Protein 5GJI (pdb70)

Organism: Homo sapiens (NCBI:txid9606)

Structure (mmCIF, N/CA/C/O backbone):
data_5GJI
#
_entry.id   5GJI
#
_cell.length_a   27.590
_cell.length_b   31.240
_cell.length_c   32.250
_cell.angle_alpha   73.28
_cell.angle_beta   85.38
_cell.angle_gamma   71.73
#
_symmetry.space_group_name_H-M   'P 1'
#
loop_
_entity.id
_entity.type
_entity.pdbx_description
1 polymer 'Phosphatidylinositol 3-kinase regulatory subunit alpha'
2 polymer 'T-cell-specific surface glycoprotein CD28'
3 non-polymer 'SULFATE ION'
4 non-polymer GLYCEROL
5 water water
#
loop_
_atom_site.group_PDB
_atom_site.id
_atom_site.type_symbol
_atom_site.label_atom_id
_atom_site.label_alt_id
_atom_site.label_comp_id
_atom_site.label_asym_id
_atom_site.label_entity_id
_atom_site.label_seq_id
_atom_site.pdbx_PDB_ins_code
_atom_site.Cartn_x
_atom_site.Cartn_y
_atom_site.Cartn_z
_atom_site.occupancy
_atom_site.B_iso_or_equiv
_atom_site.auth_seq_id
_atom_site.auth_comp_id
_atom_site.auth_asym_id
_atom_site.auth_atom_id
_atom_site.pdbx_PDB_model_num
ATOM 1 N N . SER A 1 2 ? -8.160 11.503 14.799 1.00 18.82 324 SER A N 1
ATOM 2 C CA . SER A 1 2 ? -7.075 11.335 15.755 1.00 16.42 324 SER A CA 1
ATOM 3 C C . SER A 1 2 ? -6.740 9.864 16.006 1.00 11.87 324 SER A C 1
ATOM 4 O O . SER A 1 2 ? -5.731 9.575 16.654 1.00 12.05 324 SER A O 1
ATOM 7 N N . ASN A 1 3 ? -7.548 8.932 15.492 1.00 10.09 325 ASN A N 1
ATOM 8 C CA A ASN A 1 3 ? -7.177 7.540 15.595 0.41 8.76 325 ASN A CA 1
ATOM 9 C CA B ASN A 1 3 ? -7.196 7.513 15.594 0.59 8.61 325 ASN A CA 1
ATOM 10 C C . ASN A 1 3 ? -6.364 7.100 14.386 1.00 7.39 325 ASN A C 1
ATOM 11 O O . ASN A 1 3 ? -6.877 6.897 13.273 1.00 8.87 325 ASN A O 1
ATOM 20 N N . MET A 1 4 ? -5.077 6.970 14.630 1.00 5.57 326 MET A N 1
ATOM 21 C CA A MET A 1 4 ? -4.104 6.616 13.615 0.67 5.38 326 MET A CA 1
ATOM 22 C CA B MET A 1 4 ? -4.127 6.595 13.596 0.33 6.28 326 MET A CA 1
ATOM 23 C C . MET A 1 4 ? -3.735 5.132 13.688 1.00 5.39 326 MET A C 1
ATOM 24 O O . MET A 1 4 ? -2.720 4.721 13.152 1.00 6.51 326 MET A O 1
ATOM 33 N N . SER A 1 5 ? -4.563 4.336 14.349 1.00 5.84 327 SER A N 1
ATOM 34 C CA . SER A 1 5 ? -4.272 2.925 14.543 1.00 6.02 327 SER A CA 1
ATOM 35 C C . SER A 1 5 ? -4.347 2.151 13.237 1.00 6.24 327 SER A C 1
ATOM 36 O O . SER A 1 5 ? -5.353 2.197 12.535 1.00 6.70 327 SER A O 1
ATOM 39 N N . LEU A 1 6 ? -3.292 1.420 12.937 1.00 6.95 328 LEU A N 1
ATOM 40 C CA . LEU A 1 6 ? -3.253 0.594 11.749 1.00 6.78 328 LEU A CA 1
ATOM 41 C C . LEU A 1 6 ? -4.329 -0.490 11.765 1.00 7.14 328 LEU A C 1
ATOM 42 O O . LEU A 1 6 ? -4.931 -0.782 10.739 1.00 7.36 328 LEU A O 1
ATOM 47 N N . GLN A 1 7 ? -4.587 -1.076 12.927 1.00 8.56 329 GLN A N 1
ATOM 48 C CA . GLN A 1 7 ? -5.648 -2.079 13.050 1.00 10.18 329 GLN A CA 1
ATOM 49 C C . GLN A 1 7 ? -7.048 -1.560 12.682 1.00 9.23 329 GLN A C 1
ATOM 50 O O . GLN A 1 7 ? -7.941 -2.314 12.259 1.00 12.26 329 GLN A O 1
ATOM 56 N N . ASN A 1 8 ? -7.226 -0.255 12.846 1.00 8.87 330 ASN A N 1
ATOM 57 C CA . ASN A 1 8 ? -8.477 0.442 12.602 1.00 9.90 330 ASN A CA 1
ATOM 58 C C . ASN A 1 8 ? -8.772 0.625 11.114 1.00 9.68 330 ASN A C 1
ATOM 59 O O . ASN A 1 8 ? -9.883 0.962 10.746 1.00 11.70 330 ASN A O 1
ATOM 64 N N . ALA A 1 9 ? -7.776 0.392 10.270 1.00 8.45 331 ALA A N 1
ATOM 65 C CA . ALA A 1 9 ? -7.927 0.564 8.837 1.00 9.11 331 ALA A CA 1
ATOM 66 C C . ALA A 1 9 ? -8.238 -0.775 8.150 1.00 9.26 331 ALA A C 1
ATOM 67 O O . ALA A 1 9 ? -7.469 -1.720 8.260 1.00 9.98 331 ALA A O 1
ATOM 69 N N . GLU A 1 10 ? -9.343 -0.870 7.418 1.00 10.77 332 GLU A N 1
ATOM 70 C CA . GLU A 1 10 ? -9.676 -2.180 6.873 1.00 12.58 332 GLU A CA 1
ATOM 71 C C . GLU A 1 10 ? -8.840 -2.526 5.633 1.00 10.65 332 GLU A C 1
ATOM 72 O O . GLU A 1 10 ? -8.864 -3.686 5.219 1.00 11.70 332 GLU A O 1
ATOM 78 N N . TRP A 1 11 ? -8.049 -1.573 5.099 1.00 8.97 333 TRP A N 1
ATOM 79 C CA . TRP A 1 11 ? -7.095 -1.900 4.038 1.00 7.47 333 TRP A CA 1
ATOM 80 C C . TRP A 1 11 ? -5.849 -2.585 4.588 1.00 5.78 333 TRP A C 1
ATOM 81 O O . TRP A 1 11 ? -4.995 -2.984 3.805 1.00 5.93 333 TRP A O 1
ATOM 92 N N . TYR A 1 12 ? -5.754 -2.739 5.911 1.00 5.73 334 TYR A N 1
ATOM 93 C CA . TYR A 1 12 ? -4.655 -3.470 6.527 1.00 5.61 334 TYR A CA 1
ATOM 94 C C . TYR A 1 12 ? -5.075 -4.896 6.837 1.00 6.28 334 TYR A C 1
ATOM 95 O O . TYR A 1 12 ? -6.016 -5.123 7.603 1.00 8.38 334 TYR A O 1
ATOM 104 N N . TRP A 1 13 ? -4.358 -5.845 6.239 1.00 5.99 335 TRP A N 1
ATOM 105 C CA . TRP A 1 13 ? -4.708 -7.252 6.305 1.00 6.89 335 TRP A CA 1
ATOM 106 C C . TRP A 1 13 ? -3.770 -8.096 7.165 1.00 7.55 335 TRP A C 1
ATOM 107 O O . TRP A 1 13 ? -3.991 -9.294 7.310 1.00 9.11 335 TRP A O 1
ATOM 118 N N . GLY A 1 14 ? -2.739 -7.501 7.756 1.00 7.90 336 GLY A N 1
ATOM 119 C CA . GLY A 1 14 ? -1.882 -8.267 8.646 1.00 8.11 336 GLY A CA 1
ATOM 120 C C . GLY A 1 14 ? -1.123 -9.364 7.931 1.00 6.81 336 GLY A C 1
ATOM 121 O O . GLY A 1 14 ? -0.531 -9.152 6.874 1.00 7.82 336 GLY A O 1
ATOM 122 N N . ASP A 1 15 ? -1.139 -10.542 8.532 1.00 7.65 337 ASP A N 1
ATOM 123 C CA . ASP A 1 15 ? -0.321 -11.650 8.089 1.00 8.92 337 ASP A CA 1
ATOM 124 C C . ASP A 1 15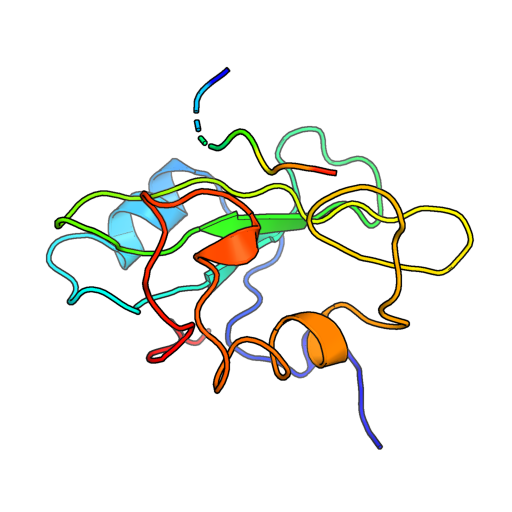 ? -1.037 -12.447 7.008 1.00 8.72 337 ASP A C 1
ATOM 125 O O . ASP A 1 15 ? -1.524 -13.555 7.245 1.00 10.87 337 ASP A O 1
ATOM 130 N N . ILE A 1 16 ? -1.123 -11.854 5.819 1.00 7.81 338 ILE A N 1
ATOM 131 C CA . ILE A 1 16 ? -1.535 -12.571 4.622 1.00 7.48 338 ILE A CA 1
ATOM 132 C C . ILE A 1 16 ? -0.371 -12.603 3.656 1.00 7.19 338 ILE A C 1
ATOM 133 O O . ILE A 1 16 ? 0.551 -11.785 3.730 1.00 7.90 338 ILE A O 1
ATOM 138 N N . SER A 1 17 ? -0.416 -13.567 2.749 1.00 7.39 339 SER A N 1
ATOM 139 C CA . SER A 1 17 ? 0.658 -13.793 1.807 1.00 7.88 339 SER A CA 1
ATOM 140 C C . SER A 1 17 ? 0.542 -12.923 0.561 1.00 7.42 339 SER A C 1
ATOM 141 O O . SER A 1 17 ? -0.511 -12.374 0.251 1.00 6.72 339 SER A O 1
ATOM 144 N N . ARG A 1 18 ? 1.634 -12.856 -0.185 1.00 8.60 340 ARG A N 1
ATOM 145 C CA . ARG A 1 18 ? 1.610 -12.252 -1.504 1.00 8.39 340 ARG A CA 1
ATOM 146 C C . ARG A 1 18 ? 0.536 -12.914 -2.396 1.00 8.05 340 ARG A C 1
ATOM 147 O O . ARG A 1 18 ? -0.155 -12.226 -3.157 1.00 8.18 340 ARG A O 1
ATOM 155 N N . GLU A 1 19 ? 0.388 -14.237 -2.314 1.00 8.64 341 GLU A N 1
ATOM 156 C CA . GLU A 1 19 ? -0.651 -14.930 -3.089 1.00 8.78 341 GLU A CA 1
ATOM 157 C C . GLU A 1 19 ? -2.061 -14.484 -2.707 1.00 7.65 341 GLU A C 1
ATOM 158 O O . GLU A 1 19 ? -2.914 -14.282 -3.582 1.00 7.56 341 GLU A O 1
ATOM 164 N N . GLU A 1 20 ? -2.308 -14.317 -1.413 1.00 7.00 342 GLU A N 1
ATOM 165 C CA . GLU A 1 20 ? -3.589 -13.802 -0.984 1.00 6.49 342 GLU A CA 1
ATOM 166 C C . GLU A 1 20 ? -3.808 -12.378 -1.500 1.00 6.13 342 GLU A C 1
ATOM 167 O O . GLU A 1 20 ? -4.924 -12.033 -1.878 1.00 6.43 342 GLU A O 1
ATOM 173 N N . VAL A 1 21 ? -2.760 -11.550 -1.518 1.00 5.98 343 VAL A N 1
ATOM 174 C CA . VAL A 1 21 ? -2.895 -10.215 -2.100 1.00 6.01 343 VAL A CA 1
ATOM 175 C C . VAL A 1 21 ? -3.247 -10.321 -3.589 1.00 6.07 343 VAL A C 1
ATOM 176 O O . VAL A 1 21 ? -4.141 -9.613 -4.073 1.00 6.27 343 VAL A O 1
ATOM 180 N N . ASN A 1 22 ? -2.576 -11.219 -4.305 1.00 6.05 344 ASN A N 1
ATOM 181 C CA . ASN A 1 22 ? -2.855 -11.368 -5.722 1.00 5.84 344 ASN A CA 1
ATOM 182 C C . ASN A 1 22 ? -4.283 -11.847 -5.967 1.00 5.34 344 ASN A C 1
ATOM 183 O O . ASN A 1 22 ? -4.918 -11.426 -6.943 1.00 6.02 344 ASN A O 1
ATOM 188 N N . GLU A 1 23 ? -4.822 -12.692 -5.089 1.00 5.24 345 GLU A N 1
ATOM 189 C CA . GLU A 1 23 ? -6.222 -13.071 -5.196 1.00 5.37 345 GLU A CA 1
ATOM 190 C C . GLU A 1 23 ? -7.128 -11.853 -5.123 1.00 5.95 345 GLU A C 1
ATOM 191 O O . GLU A 1 23 ? -8.098 -11.736 -5.883 1.00 7.01 345 GLU A O 1
ATOM 197 N N . LYS A 1 24 ? -6.843 -10.972 -4.167 1.00 5.97 346 LYS A N 1
ATOM 198 C CA . LYS A 1 24 ? -7.687 -9.809 -3.925 1.00 6.88 346 LYS A CA 1
ATOM 199 C C . LYS A 1 24 ? -7.553 -8.744 -5.005 1.00 6.56 346 LYS A C 1
ATOM 200 O O . LYS A 1 24 ? -8.502 -8.005 -5.254 1.00 8.55 346 LYS A O 1
ATOM 206 N N . LEU A 1 25 ? -6.386 -8.667 -5.644 1.00 5.50 347 LEU A N 1
ATOM 207 C CA . LEU A 1 25 ? -6.179 -7.680 -6.708 1.00 5.25 347 LEU A CA 1
ATOM 208 C C . LEU A 1 25 ? -6.542 -8.211 -8.092 1.00 5.48 347 LEU A C 1
ATOM 209 O O . LEU A 1 25 ? -6.554 -7.441 -9.053 1.00 5.27 347 LEU A O 1
ATOM 214 N N . ARG A 1 26 ? -6.830 -9.500 -8.194 1.00 6.27 348 ARG A N 1
ATOM 215 C CA . ARG A 1 26 ? -7.191 -10.098 -9.465 1.00 6.63 348 ARG A CA 1
ATOM 216 C C . ARG A 1 26 ? -8.360 -9.345 -10.103 1.00 6.50 348 ARG A C 1
ATOM 217 O O . ARG A 1 26 ? -9.390 -9.114 -9.471 1.00 6.75 348 ARG A O 1
ATOM 225 N N . ASP A 1 27 ? -8.170 -8.954 -11.363 1.00 6.60 349 ASP A N 1
ATOM 226 C CA . ASP A 1 27 ? -9.184 -8.280 -12.164 1.00 8.06 349 ASP A CA 1
ATOM 227 C C . ASP A 1 27 ? -9.650 -6.929 -11.599 1.00 7.34 349 ASP A C 1
ATOM 228 O O . ASP A 1 27 ? -10.713 -6.450 -11.980 1.00 9.94 349 ASP A O 1
ATOM 233 N N . THR A 1 28 ? -8.834 -6.285 -10.773 1.00 5.53 350 THR A N 1
ATOM 234 C CA . THR A 1 28 ? -9.232 -5.001 -10.185 1.00 5.10 350 THR A CA 1
ATOM 235 C C . THR A 1 28 ? -8.752 -3.787 -10.978 1.00 4.79 350 THR A C 1
ATOM 236 O O . THR A 1 28 ? -7.784 -3.837 -11.741 1.00 4.89 350 THR A O 1
ATOM 240 N N . ALA A 1 29 ? -9.460 -2.685 -10.765 1.00 5.15 351 ALA A N 1
ATOM 241 C CA . ALA A 1 29 ? -9.145 -1.415 -11.399 1.00 5.04 351 ALA A CA 1
ATOM 242 C C . ALA A 1 29 ? -7.870 -0.798 -10.843 1.00 4.65 351 ALA A C 1
ATOM 243 O O . ALA A 1 29 ? -7.515 -0.975 -9.670 1.00 4.62 351 ALA A O 1
ATOM 245 N N . ASP A 1 30 ? -7.192 -0.024 -11.681 1.00 4.44 352 ASP A N 1
ATOM 246 C CA . ASP A 1 30 ? -6.027 0.707 -11.220 1.00 4.39 352 ASP A CA 1
ATOM 247 C C . ASP A 1 30 ? -6.435 1.637 -10.065 1.00 4.35 352 ASP A C 1
ATOM 248 O O . ASP A 1 30 ? -7.523 2.232 -10.062 1.00 5.70 352 ASP A O 1
ATOM 253 N N . GLY A 1 31 ? -5.543 1.735 -9.082 1.00 4.29 353 GLY A N 1
ATOM 254 C CA . GLY A 1 31 ? -5.807 2.506 -7.879 1.00 4.52 353 GLY A CA 1
ATOM 255 C C . GLY A 1 31 ? -6.344 1.665 -6.726 1.00 4.25 353 GLY A C 1
ATOM 256 O O . GLY A 1 31 ? -6.507 2.174 -5.623 1.00 4.63 353 GLY A O 1
ATOM 257 N N . THR A 1 32 ? -6.594 0.381 -6.964 1.00 4.17 354 THR A N 1
ATOM 258 C CA . THR A 1 32 ? -6.933 -0.555 -5.901 1.00 4.09 354 THR A CA 1
ATOM 259 C C . THR A 1 32 ? -5.681 -0.834 -5.079 1.00 3.73 354 THR A C 1
ATOM 260 O O . THR A 1 32 ? -4.588 -0.926 -5.625 1.00 4.27 354 THR A O 1
ATOM 264 N N . PHE A 1 33 ? -5.828 -0.973 -3.765 1.00 3.80 355 PHE A N 1
ATOM 265 C CA . PHE A 1 33 ? -4.649 -1.164 -2.927 1.00 3.99 355 PHE A CA 1
ATOM 266 C C . PHE A 1 33 ? -5.000 -1.851 -1.612 1.00 4.09 355 PHE A C 1
ATOM 267 O O . PHE A 1 33 ? -6.150 -1.837 -1.163 1.00 4.38 355 PHE A O 1
ATOM 275 N N . LEU A 1 34 ? -3.966 -2.383 -0.974 1.00 4.13 356 LEU A N 1
ATOM 276 C CA . LEU A 1 3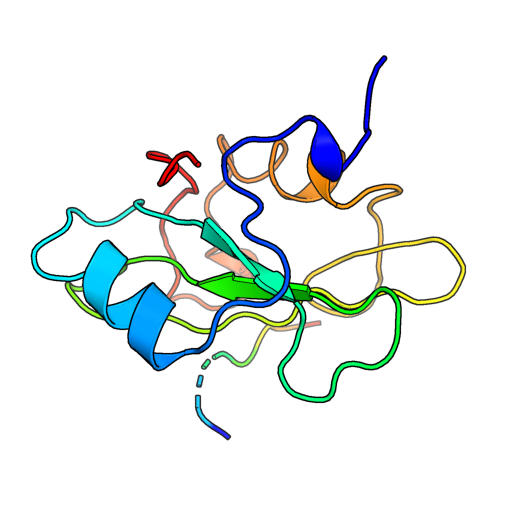4 ? -4.063 -2.909 0.386 1.00 4.05 356 LEU A CA 1
ATOM 277 C C . LEU A 1 34 ? -2.667 -3.016 0.971 1.00 4.34 356 LEU A C 1
ATOM 278 O O . LEU A 1 34 ? -1.673 -3.013 0.239 1.00 4.99 356 LEU A O 1
ATOM 283 N N . VAL A 1 35 ? -2.609 -3.128 2.287 1.00 4.45 357 VAL A N 1
ATOM 284 C CA . VAL A 1 35 ? -1.362 -3.253 3.025 1.00 4.40 357 VAL A CA 1
ATOM 285 C C . VAL A 1 35 ? -1.367 -4.568 3.799 1.00 4.71 357 VAL A C 1
ATOM 286 O O . VAL A 1 35 ? -2.380 -4.942 4.403 1.00 5.43 357 VAL A O 1
ATOM 290 N N . ARG A 1 36 ? -0.229 -5.256 3.779 1.00 4.46 358 ARG A N 1
ATOM 291 C CA . ARG A 1 36 ? -0.016 -6.461 4.578 1.00 5.05 358 ARG A CA 1
ATOM 292 C C . ARG A 1 36 ? 1.302 -6.351 5.321 1.00 5.04 358 ARG A C 1
ATOM 293 O O . ARG A 1 36 ? 2.114 -5.467 5.062 1.00 5.27 358 ARG A O 1
ATOM 301 N N . ASP A 1 37 ? 1.523 -7.272 6.250 1.00 5.86 359 ASP A N 1
ATOM 302 C CA . ASP A 1 37 ? 2.817 -7.367 6.904 1.00 6.48 359 ASP A CA 1
ATOM 303 C C . ASP A 1 37 ? 3.889 -7.707 5.871 1.00 6.32 359 ASP A C 1
ATOM 304 O O . ASP A 1 37 ? 3.650 -8.468 4.929 1.00 7.00 359 ASP A O 1
ATOM 309 N N . ALA A 1 38 ? 5.082 -7.144 6.053 1.00 6.86 360 ALA A N 1
ATOM 310 C CA . ALA A 1 38 ? 6.206 -7.505 5.193 1.00 7.75 360 ALA A CA 1
ATOM 311 C C . ALA A 1 38 ? 6.544 -8.990 5.360 1.00 8.28 360 ALA A C 1
ATOM 312 O O . ALA A 1 38 ? 6.404 -9.551 6.451 1.00 9.41 360 ALA A O 1
ATOM 314 N N . SER A 1 39 ? 7.007 -9.615 4.281 1.00 9.18 361 SER A N 1
ATOM 315 C CA . SER A 1 39 ? 7.203 -11.062 4.263 1.00 11.65 361 SER A CA 1
ATOM 316 C C . SER A 1 39 ? 8.321 -11.504 5.204 1.00 12.97 361 SER A C 1
ATOM 317 O O . SER A 1 39 ? 8.347 -12.645 5.650 1.00 16.23 361 SER A O 1
ATOM 320 N N . THR A 1 40 ? 9.243 -10.583 5.482 1.00 12.40 362 THR A N 1
ATOM 321 C CA . THR A 1 40 ? 10.393 -10.771 6.365 1.00 15.49 362 THR A CA 1
ATOM 322 C C . THR A 1 40 ? 10.000 -10.746 7.831 1.00 18.26 362 THR A C 1
ATOM 323 O O . THR A 1 40 ? 10.760 -11.188 8.698 1.00 19.73 362 THR A O 1
ATOM 327 N N A LYS A 1 41 ? 8.742 -10.357 8.041 0.47 19.98 363 LYS A N 1
ATOM 328 N N B LYS A 1 41 ? 8.895 -10.057 8.116 0.53 19.79 363 LYS A N 1
ATOM 329 C CA A LYS A 1 41 ? 8.051 -10.307 9.331 0.47 20.96 363 LYS A CA 1
ATOM 330 C CA B LYS A 1 41 ? 8.519 -9.655 9.478 0.53 20.51 363 LYS A CA 1
ATOM 331 C C A LYS A 1 41 ? 8.906 -9.721 10.441 0.47 20.58 363 LYS A C 1
ATOM 332 C C B LYS A 1 41 ? 9.630 -8.907 10.232 0.53 20.24 363 LYS A C 1
ATOM 333 O O A LYS A 1 41 ? 8.775 -10.088 11.611 0.47 21.04 363 LYS A O 1
ATOM 334 O O B LYS A 1 41 ? 10.027 -9.329 11.320 0.53 20.86 363 LYS A O 1
ATOM 345 N N A MET A 1 42 ? 9.781 -8.797 10.060 0.47 19.74 364 MET A N 1
ATOM 346 N N B MET A 1 42 ? 10.121 -7.797 9.679 0.53 19.72 364 MET A N 1
ATOM 347 C CA A MET A 1 42 ? 10.363 -7.886 11.021 0.47 19.20 364 MET A CA 1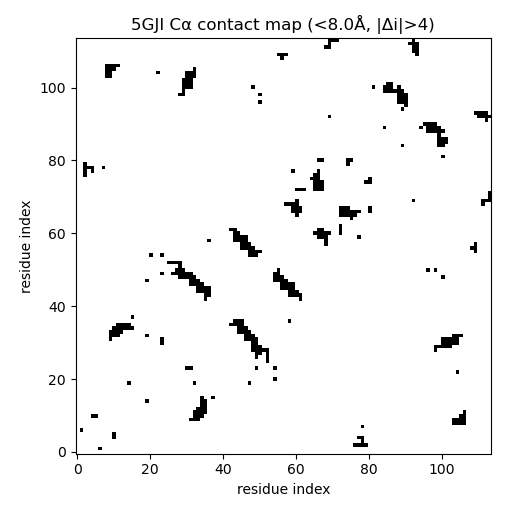
ATOM 348 C CA B MET A 1 42 ? 11.230 -7.082 10.318 0.53 19.15 364 MET A CA 1
ATOM 349 C C A MET A 1 42 ? 9.201 -7.066 11.548 0.47 16.68 364 MET A C 1
ATOM 350 C C B MET A 1 42 ? 11.053 -5.563 10.463 0.53 16.90 364 MET A C 1
ATOM 351 O O A MET A 1 42 ? 8.415 -6.522 10.764 0.47 15.08 364 MET A O 1
ATOM 352 O O B MET A 1 42 ? 10.455 -4.896 9.611 0.53 16.05 364 MET A O 1
ATOM 361 N N A HIS A 1 43 ? 9.074 -7.013 12.870 0.47 15.71 365 HIS A N 1
ATOM 362 N N B HIS A 1 43 ? 11.611 -5.057 11.565 0.53 16.06 365 HIS A N 1
ATOM 363 C CA A HIS A 1 43 ? 7.962 -6.318 13.502 0.47 14.29 365 HIS A CA 1
ATOM 364 C CA B HIS A 1 43 ? 11.551 -3.659 12.021 0.53 16.38 365 HIS A CA 1
ATOM 365 C C A HIS A 1 43 ? 7.889 -4.886 13.015 0.47 11.90 365 HIS A C 1
ATOM 366 C C B HIS A 1 43 ? 10.189 -2.991 11.923 0.53 13.80 365 HIS A C 1
ATOM 367 O O A HIS A 1 43 ? 8.899 -4.185 12.975 0.47 12.14 365 HIS A O 1
ATOM 368 O O B HIS A 1 43 ? 10.102 -1.773 11.781 0.53 11.58 365 HIS A O 1
ATOM 381 N N A GLY A 1 44 ? 6.696 -4.468 12.611 0.47 9.93 366 GLY A N 1
ATOM 382 N N B GLY A 1 44 ? 9.128 -3.775 12.040 0.53 13.60 366 GLY A N 1
ATOM 383 C CA A GLY A 1 44 ? 6.474 -3.088 12.242 0.47 8.58 366 GLY A CA 1
ATOM 384 C CA B GLY A 1 44 ? 7.792 -3.219 12.005 0.53 12.76 366 GLY A CA 1
ATOM 385 C C A GLY A 1 44 ? 6.797 -2.722 10.806 0.47 6.63 366 GLY A C 1
ATOM 386 C C B GLY A 1 44 ? 7.451 -2.630 10.655 0.53 10.69 366 GLY A C 1
ATOM 387 O O A GLY A 1 44 ? 6.717 -1.550 10.440 0.47 6.60 366 GLY A O 1
ATOM 388 O O B GLY A 1 44 ? 6.654 -1.697 10.567 0.53 9.59 366 GLY A O 1
ATOM 389 N N A ASP A 1 45 ? 7.157 -3.711 9.996 0.47 6.22 367 ASP A N 1
ATOM 390 N N B ASP A 1 45 ? 8.065 -3.171 9.605 0.53 10.60 367 ASP A N 1
ATOM 391 C CA A ASP A 1 45 ? 7.478 -3.465 8.588 0.47 6.96 367 ASP A CA 1
ATOM 392 C CA B ASP A 1 45 ? 7.705 -2.813 8.248 0.53 9.50 367 ASP A CA 1
ATOM 393 C C A ASP A 1 45 ? 6.312 -3.843 7.682 0.47 8.23 367 ASP A C 1
ATOM 394 C C B ASP A 1 45 ? 6.425 -3.537 7.788 0.53 9.94 367 ASP A C 1
ATOM 395 O O A ASP A 1 45 ? 5.840 -4.986 7.813 0.47 8.02 367 ASP A O 1
ATOM 396 O O B ASP A 1 45 ? 6.018 -4.576 8.274 0.53 11.07 367 ASP A O 1
ATOM 405 N N . TYR A 1 46 ? 5.849 -2.946 6.775 1.00 8.38 368 TYR A N 1
ATOM 406 C CA . TYR A 1 46 ? 4.656 -3.334 6.036 1.00 5.44 368 TYR A CA 1
ATOM 407 C C . TYR A 1 46 ? 4.922 -3.229 4.545 1.00 4.51 368 TYR A C 1
ATOM 408 O O . TYR A 1 46 ? 5.878 -2.581 4.120 1.00 5.70 368 TYR A O 1
ATOM 417 N N . THR A 1 47 ? 4.055 -3.850 3.763 1.00 4.56 369 THR A N 1
ATOM 418 C CA . THR A 1 47 ? 4.148 -3.844 2.312 1.00 4.55 369 THR A CA 1
ATOM 419 C C . THR A 1 47 ? 2.823 -3.377 1.725 1.00 4.26 369 THR A C 1
ATOM 420 O O . THR A 1 47 ? 1.766 -3.964 1.994 1.00 4.63 369 THR A O 1
ATOM 424 N N . LEU A 1 48 ? 2.895 -2.296 0.956 1.00 3.90 370 LEU A N 1
ATOM 425 C CA . LEU A 1 48 ? 1.779 -1.786 0.168 1.00 3.92 370 LEU A CA 1
ATOM 426 C C . LEU A 1 48 ? 1.788 -2.485 -1.189 1.00 3.65 370 LEU A C 1
ATOM 427 O O . LEU A 1 48 ? 2.843 -2.607 -1.808 1.00 4.65 370 LEU A O 1
ATOM 432 N N . THR A 1 49 ? 0.617 -2.928 -1.650 1.00 3.60 371 THR A N 1
ATOM 433 C CA . THR A 1 49 ? 0.489 -3.430 -3.008 1.00 3.67 371 THR A CA 1
ATOM 434 C C . THR A 1 49 ? -0.609 -2.624 -3.681 1.00 3.71 371 THR A C 1
ATOM 435 O O . THR A 1 49 ? -1.693 -2.463 -3.122 1.00 4.65 371 THR A O 1
ATOM 439 N N A LEU A 1 50 ? -0.302 -2.051 -4.831 0.52 3.90 372 LEU A N 1
ATOM 440 N N B LEU A 1 50 ? -0.291 -2.141 -4.889 0.48 4.11 372 LEU A N 1
ATOM 441 C CA A LEU A 1 50 ? -1.331 -1.328 -5.524 0.52 4.20 372 LEU A CA 1
ATOM 442 C CA B LEU A 1 50 ? -1.051 -1.127 -5.630 0.48 3.75 372 LEU A CA 1
ATOM 443 C C A LEU A 1 50 ? -1.426 -1.850 -6.938 0.52 3.88 372 LEU A C 1
ATOM 444 C C B LEU A 1 50 ? -1.287 -1.575 -7.078 0.48 3.52 372 LEU A C 1
ATOM 445 O O A LEU A 1 50 ? -0.546 -2.531 -7.459 0.52 4.15 372 LEU A O 1
ATOM 446 O O B LEU A 1 50 ? -0.334 -1.966 -7.767 0.48 3.84 372 LEU A O 1
ATOM 455 N N . ARG A 1 51 ? -2.541 -1.514 -7.544 1.00 3.80 373 ARG A N 1
ATOM 456 C CA . ARG A 1 51 ? -2.879 -1.914 -8.892 1.00 3.81 373 ARG A CA 1
ATOM 457 C C . ARG A 1 51 ? -2.572 -0.772 -9.865 1.00 3.71 373 ARG A C 1
ATOM 458 O O . ARG A 1 51 ? -3.108 0.327 -9.728 1.00 4.13 373 ARG A O 1
ATOM 466 N N . LYS A 1 52 ? -1.724 -1.047 -10.851 1.00 3.92 374 LYS A N 1
ATOM 467 C CA A LYS A 1 52 ? -1.358 -0.061 -11.864 0.53 4.15 374 LYS A CA 1
ATOM 468 C CA B LYS A 1 52 ? -1.350 -0.063 -11.862 0.47 4.45 374 LYS A CA 1
ATOM 469 C C . LYS A 1 52 ? -1.043 -0.822 -13.146 1.00 4.05 374 LYS A C 1
ATOM 470 O O . LYS A 1 52 ? -0.290 -1.787 -13.129 1.00 4.38 374 LYS A O 1
ATOM 481 N N . GLY A 1 53 ? -1.610 -0.371 -14.267 1.00 4.68 375 GLY A N 1
ATOM 482 C CA . GLY A 1 53 ? -1.414 -1.096 -15.513 1.00 5.22 375 GLY A CA 1
ATOM 483 C C . GLY A 1 53 ? -1.946 -2.521 -15.478 1.00 4.81 375 GLY A C 1
ATOM 484 O O . GLY A 1 53 ? -1.466 -3.394 -16.206 1.00 5.10 375 GLY A O 1
ATOM 485 N N . GLY A 1 54 ? -2.961 -2.766 -14.65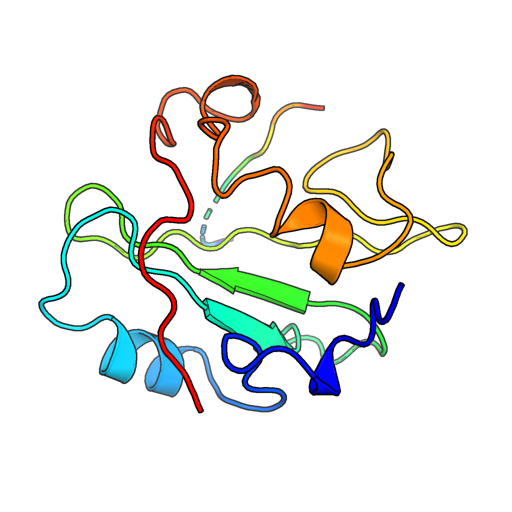1 1.00 4.47 376 GLY A N 1
ATOM 486 C CA . GLY A 1 54 ? -3.470 -4.109 -14.521 1.00 4.94 376 GLY A CA 1
ATOM 487 C C . GLY A 1 54 ? -2.500 -5.080 -13.863 1.00 4.58 376 GLY A C 1
ATOM 488 O O . GLY A 1 54 ? -2.667 -6.288 -13.964 1.00 5.32 376 GLY A O 1
ATOM 489 N N . ASN A 1 55 ? -1.494 -4.540 -13.173 1.00 4.38 377 ASN A N 1
ATOM 490 C CA . ASN A 1 55 ? -0.434 -5.299 -12.524 1.00 4.55 377 ASN A CA 1
ATOM 491 C C . ASN A 1 55 ? -0.312 -4.853 -11.066 1.00 4.05 377 ASN A C 1
ATOM 492 O O . ASN A 1 55 ? -0.749 -3.762 -10.691 1.00 4.65 377 ASN A O 1
ATOM 497 N N . ASN A 1 56 ? 0.321 -5.700 -10.259 1.00 4.10 378 ASN A N 1
ATOM 498 C CA . ASN A 1 56 ? 0.392 -5.476 -8.824 1.00 4.06 378 ASN A CA 1
ATOM 499 C C . ASN A 1 56 ? 1.788 -4.998 -8.457 1.00 4.31 378 ASN A C 1
ATOM 500 O O . ASN A 1 56 ? 2.762 -5.721 -8.616 1.00 7.04 378 ASN A O 1
ATOM 505 N N . LYS A 1 57 ? 1.858 -3.754 -8.004 1.00 3.81 379 LYS A N 1
ATOM 506 C CA . LYS A 1 57 ? 3.124 -3.094 -7.700 1.00 4.03 379 LYS A CA 1
ATOM 507 C C . LYS A 1 57 ? 3.395 -3.189 -6.203 1.00 3.98 379 LYS A C 1
ATOM 508 O O . LYS A 1 57 ? 2.565 -2.766 -5.392 1.00 4.57 379 LYS A O 1
ATOM 514 N N . LEU A 1 58 ? 4.553 -3.736 -5.858 1.00 3.93 380 LEU A N 1
ATOM 515 C CA A LEU A 1 58 ? 4.983 -3.959 -4.481 0.63 4.19 380 LEU A CA 1
ATOM 516 C CA B LEU A 1 58 ? 4.931 -3.933 -4.467 0.37 4.31 380 LEU A CA 1
ATOM 517 C C . LEU A 1 58 ? 5.810 -2.781 -4.000 1.00 3.79 380 LEU A C 1
ATOM 518 O O . LEU A 1 58 ? 6.825 -2.455 -4.616 1.00 4.36 380 LEU A O 1
ATOM 527 N N . ILE A 1 59 ? 5.401 -2.179 -2.889 1.00 3.88 381 ILE A N 1
ATOM 528 C CA . ILE A 1 59 ? 6.029 -0.974 -2.367 1.00 4.10 381 ILE A CA 1
ATOM 529 C C . ILE A 1 59 ? 6.291 -1.170 -0.868 1.00 3.90 381 ILE A C 1
ATOM 530 O O . ILE A 1 59 ? 5.367 -1.328 -0.068 1.00 4.72 381 ILE A O 1
ATOM 535 N N A LYS A 1 60 ? 7.564 -1.186 -0.493 0.62 3.98 382 LYS A N 1
ATOM 536 N N B LYS A 1 60 ? 7.559 -1.160 -0.487 0.38 4.44 382 LYS A N 1
ATOM 537 C CA A LYS A 1 60 ? 7.939 -1.290 0.911 0.62 4.23 382 LYS A CA 1
ATOM 538 C CA B LYS A 1 60 ? 7.913 -1.319 0.913 0.38 5.04 382 LYS A CA 1
ATOM 539 C C A LYS A 1 60 ? 7.508 -0.036 1.677 0.62 3.96 382 LYS A C 1
ATOM 540 C C B LYS A 1 60 ? 7.581 -0.054 1.716 0.38 4.62 382 LYS A C 1
ATOM 541 O 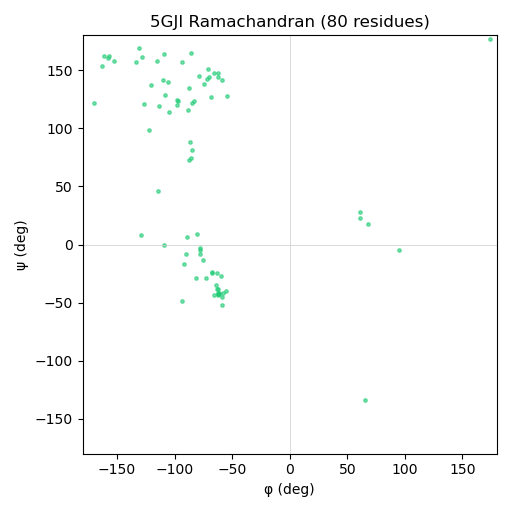O A LYS A 1 60 ? 7.713 1.080 1.212 0.62 4.70 382 LYS A O 1
ATOM 542 O O B LYS A 1 60 ? 7.906 1.060 1.311 0.38 4.47 382 LYS A O 1
ATOM 553 N N . ILE A 1 61 ? 6.919 -0.244 2.852 1.00 4.06 383 ILE A N 1
ATOM 554 C CA . ILE A 1 61 ? 6.712 0.828 3.809 1.00 4.48 383 ILE A CA 1
ATOM 555 C C . ILE A 1 61 ? 7.811 0.675 4.862 1.00 5.49 383 ILE A C 1
ATOM 556 O O . ILE A 1 61 ? 7.785 -0.241 5.696 1.00 6.98 383 ILE A O 1
ATOM 561 N N A PHE A 1 62 ? 8.803 1.560 4.740 0.36 6.62 384 PHE A N 1
ATOM 562 N N B PHE A 1 62 ? 8.790 1.555 4.802 0.64 6.72 384 PHE A N 1
ATOM 563 C CA A PHE A 1 62 ? 9.917 1.711 5.675 0.36 7.10 384 PHE A CA 1
ATOM 564 C CA B PHE A 1 62 ? 9.844 1.516 5.783 0.64 7.93 384 PHE A CA 1
ATOM 565 C C A PHE A 1 62 ? 9.393 2.161 7.058 0.36 6.52 384 PHE A C 1
ATOM 566 C C B PHE A 1 62 ? 9.423 2.174 7.070 0.64 7.16 384 PHE A C 1
ATOM 567 O O A PHE A 1 62 ? 8.473 2.969 7.127 0.36 5.87 384 PHE A O 1
ATOM 568 O O B PHE A 1 62 ? 8.668 3.140 7.088 0.64 6.81 384 PHE A O 1
ATOM 583 N N . HIS A 1 63 ? 9.976 1.640 8.142 1.00 7.77 385 HIS A N 1
ATOM 584 C CA . HIS A 1 63 ? 9.711 2.109 9.499 1.00 6.98 385 HIS A CA 1
ATOM 585 C C . HIS A 1 63 ? 11.035 2.209 10.212 1.00 7.34 385 HIS A C 1
ATOM 586 O O . HIS A 1 63 ? 11.720 1.207 10.388 1.00 8.99 385 HIS A O 1
ATOM 593 N N . ARG A 1 64 ? 11.406 3.414 10.620 1.00 6.72 386 ARG A N 1
ATOM 594 C CA . ARG A 1 64 ? 12.683 3.626 11.286 1.00 7.53 386 ARG A CA 1
ATOM 595 C C . ARG A 1 64 ? 12.592 4.901 12.088 1.00 8.18 386 ARG A C 1
ATOM 596 O O . ARG A 1 64 ? 12.039 5.897 11.629 1.00 8.78 386 ARG A O 1
ATOM 604 N N A ASP A 1 65 ? 13.203 4.939 13.263 0.41 7.91 387 ASP A N 1
ATOM 605 N N B ASP A 1 65 ? 13.086 4.780 13.320 0.59 10.17 387 ASP A N 1
ATOM 606 C CA A ASP A 1 65 ? 13.286 6.202 13.995 0.41 7.30 387 ASP A CA 1
ATOM 607 C CA B ASP A 1 65 ? 13.102 5.821 14.338 0.59 11.69 387 ASP A CA 1
ATOM 608 C C A ASP A 1 65 ? 11.914 6.825 14.227 0.41 6.28 387 ASP A C 1
ATOM 609 C C B ASP A 1 65 ? 11.750 6.513 14.498 0.59 11.27 387 ASP A C 1
ATOM 610 O O A ASP A 1 65 ? 11.763 8.044 14.158 0.41 6.90 387 ASP A O 1
ATOM 611 O O B ASP A 1 65 ? 11.672 7.735 14.615 0.59 11.69 387 ASP A O 1
ATOM 620 N N A GLY A 1 66 ? 10.913 5.979 14.458 0.41 6.01 388 GLY A N 1
ATOM 621 N N B GLY A 1 66 ? 10.687 5.715 14.528 0.59 9.71 388 GLY A N 1
ATOM 622 C CA A GLY A 1 66 ? 9.570 6.439 14.775 0.41 6.04 388 GLY A CA 1
ATOM 623 C CA B GLY A 1 66 ? 9.351 6.229 14.770 0.59 8.54 388 GLY A CA 1
ATOM 624 C C A GLY A 1 66 ? 8.734 6.906 13.592 0.41 5.70 388 GLY A C 1
ATOM 625 C C B GLY A 1 66 ? 8.629 6.786 13.555 0.59 6.52 388 GLY A C 1
ATOM 626 O O A GLY A 1 66 ? 7.618 7.391 13.770 0.41 5.60 388 GLY A O 1
ATOM 627 O O B GLY A 1 66 ? 7.495 7.246 13.681 0.59 7.21 388 GLY A O 1
ATOM 628 N N . LYS A 1 67 ? 9.269 6.747 12.387 1.00 5.85 389 LYS A N 1
ATOM 629 C CA . LYS A 1 67 ? 8.678 7.324 11.184 1.00 5.69 389 LYS A CA 1
ATOM 630 C C . LYS A 1 67 ? 8.545 6.287 10.090 1.00 5.22 389 LYS A C 1
ATOM 631 O O . LYS A 1 67 ? 9.145 5.215 10.147 1.00 5.99 389 LYS A O 1
ATOM 637 N N . TYR A 1 68 ? 7.757 6.658 9.086 1.00 5.31 390 TYR A N 1
ATOM 638 C CA . TYR A 1 68 ? 7.388 5.795 7.987 1.00 5.36 390 TYR A CA 1
ATOM 639 C C . TYR A 1 68 ? 7.543 6.539 6.664 1.00 5.12 390 TYR A C 1
ATOM 640 O O . TYR A 1 68 ? 7.444 7.763 6.594 1.00 5.64 390 TYR A O 1
ATOM 649 N N . GLY A 1 69 ? 7.710 5.770 5.591 1.00 5.24 391 GLY A N 1
ATOM 650 C CA . GLY A 1 69 ? 7.719 6.338 4.256 1.00 5.37 391 GLY A CA 1
ATOM 651 C C . GLY A 1 69 ? 8.075 5.276 3.233 1.00 5.02 391 GLY A C 1
ATOM 652 O O . GLY A 1 69 ? 8.367 4.131 3.576 1.00 6.15 391 GLY A O 1
ATOM 653 N N . PHE A 1 70 ? 8.043 5.681 1.967 1.00 5.61 392 PHE A N 1
ATOM 654 C CA . PHE A 1 70 ? 8.406 4.790 0.862 1.00 5.93 392 PHE A CA 1
ATOM 655 C C . PHE A 1 70 ? 9.889 4.893 0.492 1.00 6.47 392 PHE A C 1
ATOM 656 O O . PHE A 1 70 ? 10.410 4.043 -0.235 1.00 7.79 392 PHE A O 1
ATOM 664 N N . SER A 1 71 ? 10.547 5.961 0.938 1.00 6.47 393 SER A N 1
ATOM 665 C CA . SER A 1 71 ? 11.972 6.164 0.700 1.00 6.65 393 SER A CA 1
ATOM 666 C C . SER A 1 71 ? 12.473 7.118 1.761 1.00 6.05 393 SER A C 1
ATOM 667 O O . SER A 1 71 ? 11.696 7.833 2.381 1.00 5.91 393 SER A O 1
ATOM 670 N N . ASP A 1 72 ? 13.781 7.124 1.972 1.00 6.55 394 ASP A N 1
ATOM 671 C CA . ASP A 1 72 ? 14.390 8.084 2.881 1.00 6.61 394 ASP A CA 1
ATOM 672 C C . ASP A 1 72 ? 14.412 9.449 2.196 1.00 6.12 394 ASP A C 1
ATOM 673 O O . ASP A 1 72 ? 14.730 9.522 1.019 1.00 7.39 394 ASP A O 1
ATOM 678 N N . PRO A 1 73 ? 14.100 10.538 2.917 1.00 6.64 395 PRO A N 1
ATOM 679 C CA . PRO A 1 73 ? 13.789 10.589 4.343 1.00 6.60 395 PRO A CA 1
ATOM 680 C C . PRO A 1 73 ? 12.362 10.146 4.650 1.00 6.13 395 PRO A C 1
ATOM 681 O O . PRO A 1 73 ? 11.428 10.424 3.885 1.00 5.72 395 PRO A O 1
ATOM 685 N N . LEU A 1 74 ? 12.210 9.482 5.796 1.00 6.40 396 LEU A N 1
ATOM 686 C CA . LEU A 1 74 ? 10.910 9.068 6.308 1.00 6.25 396 LEU A CA 1
ATOM 687 C C . LEU A 1 74 ? 10.269 10.235 7.038 1.00 6.42 396 LEU A C 1
ATOM 688 O O . LEU A 1 74 ? 10.851 10.768 7.982 1.00 8.13 396 LEU A O 1
ATOM 693 N N . THR A 1 75 ? 9.069 10.620 6.611 1.00 5.61 397 THR A N 1
ATOM 694 C CA . THR A 1 75 ? 8.472 11.865 7.072 1.00 6.08 397 THR A CA 1
ATOM 695 C C . THR A 1 75 ? 7.037 11.707 7.584 1.00 6.27 397 THR A C 1
ATOM 696 O O . THR A 1 75 ? 6.370 12.696 7.859 1.00 10.24 397 THR A O 1
ATOM 700 N N . PHE A 1 76 ? 6.564 10.473 7.719 1.00 5.07 398 PHE A N 1
ATOM 701 C CA . PHE A 1 76 ? 5.214 10.224 8.214 1.00 5.04 398 PHE A CA 1
ATOM 702 C C . PHE A 1 76 ? 5.272 9.612 9.605 1.00 5.23 398 PHE A C 1
ATOM 703 O O . PHE A 1 76 ? 6.125 8.785 9.887 1.00 6.98 398 PHE A O 1
ATOM 711 N N . SER A 1 77 ? 4.359 10.006 10.483 1.00 5.58 399 SER A N 1
ATOM 712 C CA A SER A 1 77 ? 4.436 9.481 11.838 0.47 5.75 399 SER A CA 1
ATOM 713 C CA B SER A 1 77 ? 4.326 9.547 11.869 0.53 6.61 399 SER A CA 1
ATOM 714 C C . SER A 1 77 ? 3.577 8.235 12.057 1.00 5.03 399 SER A C 1
ATOM 715 O O . SER A 1 77 ? 3.643 7.640 13.137 1.00 5.95 399 SER A O 1
ATOM 720 N N . SER A 1 78 ? 2.815 7.818 11.046 1.00 4.73 400 SER A N 1
ATOM 721 C CA . SER A 1 78 ? 2.047 6.584 11.129 1.00 4.69 400 SER A CA 1
ATOM 722 C C . SER A 1 78 ? 1.840 6.021 9.739 1.00 4.45 400 SER A C 1
ATOM 723 O O . SER A 1 78 ? 1.883 6.758 8.737 1.00 4.77 400 SER A O 1
ATOM 726 N N . VAL A 1 79 ? 1.570 4.721 9.689 1.00 4.66 401 VAL A N 1
ATOM 727 C CA . VAL A 1 79 ? 1.177 4.089 8.436 1.00 4.63 401 VAL A CA 1
ATOM 728 C C . VAL A 1 79 ? -0.130 4.704 7.914 1.00 4.63 401 VAL A C 1
ATOM 729 O O . VAL A 1 79 ? -0.260 4.995 6.715 1.00 4.74 401 VAL A O 1
ATOM 733 N N . VAL A 1 80 ? -1.084 4.933 8.811 1.00 4.72 402 VAL A N 1
ATOM 734 C CA . VAL A 1 80 ? -2.345 5.529 8.402 1.00 5.22 402 VAL A CA 1
ATOM 735 C C . VAL A 1 80 ? -2.151 6.925 7.801 1.00 5.02 402 VAL A C 1
ATOM 736 O O . VAL A 1 80 ? -2.758 7.246 6.774 1.00 5.52 402 VAL A O 1
ATOM 740 N N . GLU A 1 81 ? -1.294 7.748 8.394 1.00 4.97 403 GLU A N 1
ATOM 741 C CA . GLU A 1 81 ? -1.042 9.072 7.818 1.00 4.87 403 GLU A CA 1
ATOM 742 C C . GLU A 1 81 ? -0.433 8.965 6.416 1.00 4.74 403 GLU A C 1
ATOM 743 O O . GLU A 1 81 ? -0.800 9.726 5.510 1.00 4.84 403 GLU A O 1
ATOM 749 N N . LEU A 1 82 ? 0.510 8.047 6.244 1.00 4.36 404 LEU A N 1
ATOM 750 C CA . LEU A 1 82 ? 1.136 7.807 4.950 1.00 4.13 404 LEU A CA 1
ATOM 751 C C . LEU A 1 82 ? 0.096 7.405 3.902 1.00 4.23 404 LEU A C 1
ATOM 752 O O . LEU A 1 82 ? 0.039 7.984 2.804 1.00 4.68 404 LEU A O 1
ATOM 757 N N . ILE A 1 83 ? -0.715 6.403 4.213 1.00 4.55 405 ILE A N 1
ATOM 758 C CA . ILE A 1 83 ? -1.699 5.925 3.248 1.00 5.16 405 ILE A CA 1
ATOM 759 C C . ILE A 1 83 ? -2.748 7.008 2.972 1.00 5.22 405 ILE A C 1
ATOM 760 O O . ILE A 1 83 ? -3.116 7.255 1.818 1.00 5.63 405 ILE A O 1
ATOM 765 N N . ASN A 1 84 ? -3.220 7.687 4.017 1.00 5.40 406 ASN A N 1
ATOM 766 C CA A ASN A 1 84 ? -4.183 8.764 3.829 0.66 6.12 406 ASN A CA 1
ATOM 767 C CA B ASN A 1 84 ? -4.189 8.748 3.806 0.34 6.20 406 ASN A CA 1
ATOM 768 C C . ASN A 1 84 ? -3.639 9.848 2.906 1.00 5.66 406 ASN A C 1
ATOM 769 O O . ASN A 1 84 ? -4.358 10.394 2.068 1.00 6.19 406 ASN A O 1
ATOM 778 N N . HIS A 1 85 ? -2.363 10.161 3.063 1.00 5.19 407 HIS A N 1
ATOM 779 C CA . HIS A 1 85 ? -1.725 11.183 2.245 1.00 5.06 407 HIS A CA 1
ATOM 780 C C . HIS A 1 85 ? -1.831 10.838 0.770 1.00 5.43 407 HIS A C 1
ATOM 781 O O . HIS A 1 85 ? -2.076 11.705 -0.078 1.00 6.25 407 HIS A O 1
ATOM 788 N N . TYR A 1 86 ? -1.617 9.560 0.462 1.00 5.62 408 TYR A N 1
ATOM 789 C CA . TYR A 1 86 ? -1.570 9.117 -0.925 1.00 6.34 408 TYR A CA 1
ATOM 790 C C . TYR A 1 8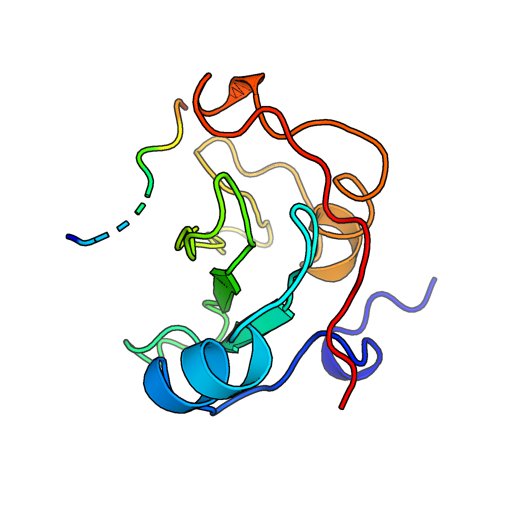6 ? -2.939 8.701 -1.482 1.00 7.15 408 TYR A C 1
ATOM 791 O O . TYR A 1 86 ? -3.021 8.293 -2.635 1.00 6.82 408 TYR A O 1
ATOM 800 N N . ARG A 1 87 ? -4.021 8.906 -0.719 1.00 7.70 409 ARG A N 1
ATOM 801 C CA . ARG A 1 87 ? -5.364 8.845 -1.299 1.00 7.46 409 ARG A CA 1
ATOM 802 C C . ARG A 1 87 ? -5.558 9.959 -2.310 1.00 9.44 409 ARG A C 1
ATOM 803 O O . ARG A 1 87 ? -6.296 9.791 -3.273 1.00 10.51 409 ARG A O 1
ATOM 811 N N A ASN A 1 88 ? -4.899 11.093 -2.064 0.59 10.62 410 ASN A N 1
ATOM 812 N N B ASN A 1 88 ? -4.922 11.108 -2.098 0.41 11.37 410 ASN A N 1
ATOM 813 C CA A ASN A 1 88 ? -5.130 12.318 -2.823 0.59 11.88 410 ASN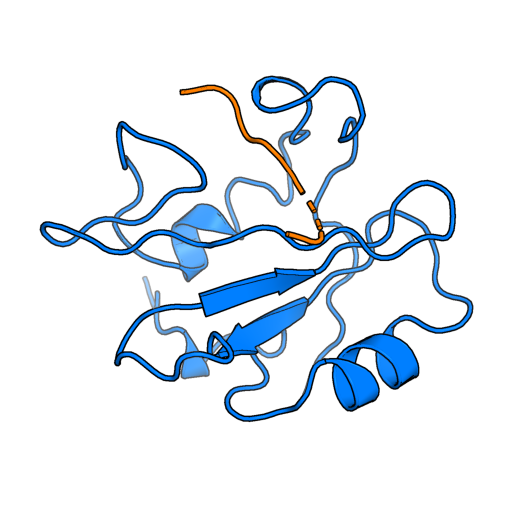 A CA 1
ATOM 814 C CA B ASN A 1 88 ? -5.167 12.243 -2.984 0.41 13.37 410 ASN A CA 1
ATOM 815 C C A ASN A 1 88 ? -3.868 12.921 -3.438 0.59 10.59 410 ASN A C 1
ATOM 816 C C B ASN A 1 88 ? -3.928 12.741 -3.721 0.41 12.81 410 ASN A C 1
ATOM 817 O O A ASN A 1 88 ? -3.904 14.055 -3.913 0.59 10.57 410 ASN A O 1
ATOM 818 O O B ASN A 1 88 ? -4.036 13.621 -4.572 0.41 13.74 410 ASN A O 1
ATOM 827 N N . GLU A 1 89 ? -2.759 12.184 -3.407 1.00 10.70 411 GLU A N 1
ATOM 828 C CA . GLU A 1 89 ? -1.536 12.559 -4.117 1.00 8.58 411 GLU A CA 1
ATOM 829 C C . GLU A 1 89 ? -1.059 11.348 -4.892 1.00 7.49 411 GLU A C 1
ATOM 830 O O . GLU A 1 89 ? -0.984 10.247 -4.351 1.00 7.71 411 GLU A O 1
ATOM 836 N N . SER A 1 90 ? -0.734 11.550 -6.158 1.00 6.60 412 SER A N 1
ATOM 837 C CA . SER A 1 90 ? -0.141 10.504 -6.963 1.00 6.53 412 SER A CA 1
ATOM 838 C C . SER A 1 90 ? 1.245 10.142 -6.439 1.00 5.69 412 SER A C 1
ATOM 839 O O . SER A 1 90 ? 1.984 11.017 -5.963 1.00 6.49 412 SER A O 1
ATOM 842 N N . LEU A 1 91 ? 1.608 8.862 -6.580 1.00 5.37 413 LEU A N 1
ATOM 843 C CA . LEU A 1 91 ? 2.934 8.363 -6.192 1.00 4.56 413 LEU A CA 1
ATOM 844 C C . LEU A 1 91 ? 4.029 8.636 -7.239 1.00 4.55 413 LEU A C 1
ATOM 845 O O . LEU A 1 91 ? 5.152 8.158 -7.100 1.00 4.82 413 LEU A O 1
ATOM 850 N N . ALA A 1 92 ? 3.725 9.437 -8.258 1.00 5.06 414 ALA A N 1
ATOM 851 C CA . ALA A 1 92 ? 4.640 9.594 -9.389 1.00 5.43 414 ALA A CA 1
ATOM 852 C C . ALA A 1 92 ? 5.994 10.201 -9.032 1.00 5.20 414 ALA A C 1
ATOM 853 O O . ALA A 1 92 ? 6.941 10.006 -9.790 1.00 6.35 414 ALA A O 1
ATOM 855 N N . GLN A 1 93 ? 6.105 10.967 -7.943 1.00 5.31 415 GLN A N 1
ATOM 856 C CA . GLN A 1 93 ? 7.410 11.552 -7.623 1.00 6.16 415 GLN A CA 1
ATOM 857 C C . GLN A 1 93 ? 8.430 10.505 -7.216 1.00 6.37 415 GLN A C 1
ATOM 858 O O . GLN A 1 93 ? 9.632 10.737 -7.321 1.00 8.44 415 GLN A O 1
ATOM 864 N N . TYR A 1 94 ? 7.974 9.355 -6.732 1.00 5.83 416 TYR A N 1
ATOM 865 C CA . TYR A 1 94 ? 8.882 8.281 -6.354 1.00 6.08 416 TYR A CA 1
ATOM 866 C C . TYR A 1 94 ? 9.338 7.467 -7.561 1.00 5.84 416 TYR A C 1
ATOM 867 O O . TYR A 1 94 ? 10.403 6.868 -7.531 1.00 6.57 416 TYR A O 1
ATOM 876 N N . ASN A 1 95 ? 8.496 7.406 -8.587 1.00 5.91 417 ASN A N 1
ATOM 877 C CA . ASN A 1 95 ? 8.747 6.569 -9.748 1.00 5.55 417 ASN A CA 1
ATOM 878 C C . ASN A 1 95 ? 7.706 6.949 -10.783 1.00 5.18 417 ASN A C 1
ATOM 879 O O . ASN A 1 95 ? 6.524 6.858 -10.490 1.00 5.33 417 ASN A O 1
ATOM 884 N N . PRO A 1 96 ? 8.115 7.390 -11.987 1.00 6.31 418 PRO A N 1
ATOM 885 C CA A PRO A 1 96 ? 7.097 7.839 -12.950 0.74 7.20 418 PRO A CA 1
ATOM 886 C CA B PRO A 1 96 ? 7.165 7.805 -13.031 0.26 6.96 418 PRO A CA 1
ATOM 887 C C . PRO A 1 96 ? 6.155 6.723 -13.430 1.00 6.09 418 PRO A C 1
ATOM 888 O O . PRO A 1 96 ? 5.132 7.043 -14.034 1.00 7.27 418 PRO A O 1
ATOM 895 N N . LYS A 1 97 ? 6.468 5.463 -13.140 1.00 5.29 419 LYS A N 1
ATOM 896 C CA . LYS A 1 97 ? 5.571 4.346 -13.435 1.00 5.52 419 LYS A CA 1
ATOM 897 C C . LYS A 1 97 ? 4.420 4.218 -12.430 1.00 5.26 419 LYS A C 1
ATOM 898 O O . LYS A 1 97 ? 3.543 3.365 -12.590 1.00 6.69 419 LYS A O 1
ATOM 904 N N . LEU A 1 98 ? 4.436 5.047 -11.389 1.00 4.58 420 LEU A N 1
ATOM 905 C CA . LEU A 1 98 ? 3.416 4.998 -10.339 1.00 4.87 420 LEU A CA 1
ATOM 906 C C . LEU A 1 98 ? 2.572 6.271 -10.331 1.00 5.04 420 LEU A C 1
ATOM 907 O O . LEU A 1 98 ? 2.305 6.854 -9.273 1.00 5.39 420 LEU A O 1
ATOM 912 N N . ASP A 1 99 ? 2.137 6.702 -11.514 1.00 5.52 421 ASP A N 1
ATOM 913 C CA . ASP A 1 99 ? 1.265 7.862 -11.572 1.00 5.89 421 ASP A CA 1
ATOM 914 C C . ASP A 1 99 ? -0.163 7.397 -11.352 1.00 6.17 421 ASP A C 1
ATOM 915 O O . ASP A 1 99 ? -0.925 7.162 -12.286 1.00 8.57 421 ASP A O 1
ATOM 920 N N . VAL A 1 100 ? -0.478 7.223 -10.077 1.00 5.94 422 VAL A N 1
ATOM 921 C CA . VAL A 1 100 ? -1.704 6.615 -9.609 1.00 7.69 422 VAL A CA 1
ATOM 922 C C . VAL A 1 100 ? -1.832 6.996 -8.139 1.00 5.79 422 VAL A C 1
ATOM 923 O O . VAL A 1 100 ? -0.829 7.261 -7.467 1.00 5.76 422 VAL A O 1
ATOM 927 N N . LYS A 1 101 ? -3.070 7.030 -7.667 1.00 6.33 423 LYS A N 1
ATOM 928 C CA . LYS A 1 101 ? -3.397 7.313 -6.278 1.00 5.24 423 LYS A CA 1
ATOM 929 C C . LYS A 1 101 ? -3.903 6.047 -5.603 1.00 4.65 423 LYS A C 1
ATOM 930 O O . LYS A 1 101 ? -4.275 5.068 -6.269 1.00 5.43 423 LYS A O 1
ATOM 936 N N . LEU A 1 102 ? -3.928 6.080 -4.274 1.00 4.67 424 LEU A N 1
ATOM 937 C CA . LEU A 1 102 ? -4.480 4.987 -3.487 1.00 4.32 424 LEU A CA 1
ATOM 938 C C . LEU A 1 102 ? -5.970 5.245 -3.350 1.00 5.07 424 LEU A C 1
ATOM 939 O O . LEU A 1 102 ? -6.422 5.917 -2.432 1.00 6.65 424 LEU A O 1
ATOM 944 N N . LEU A 1 103 ? -6.732 4.757 -4.320 1.00 4.60 425 LEU A N 1
ATOM 945 C CA . LEU A 1 103 ? -8.136 5.115 -4.445 1.00 5.03 425 LEU A CA 1
ATOM 946 C C . LEU A 1 103 ? -9.108 4.146 -3.769 1.00 4.39 425 LEU A C 1
ATOM 947 O O . LEU A 1 103 ? -10.031 4.594 -3.075 1.00 5.18 425 LEU A O 1
ATOM 952 N N . TYR A 1 104 ? -8.938 2.847 -4.030 1.00 4.48 426 TYR A N 1
ATOM 953 C CA . TYR A 1 104 ? -9.967 1.860 -3.728 1.00 4.71 426 TYR A CA 1
ATOM 954 C C . TYR A 1 104 ? -9.393 0.795 -2.800 1.00 4.50 426 TYR A C 1
ATOM 955 O O . TYR A 1 104 ? -8.686 -0.107 -3.254 1.00 4.87 426 TYR A O 1
ATOM 964 N N . PRO A 1 105 ? -9.654 0.909 -1.500 1.00 4.94 427 PRO A N 1
ATOM 965 C CA . PRO A 1 105 ? -9.082 -0.076 -0.581 1.00 5.24 427 PRO A CA 1
ATOM 966 C C . PRO A 1 105 ? -9.746 -1.431 -0.757 1.00 5.65 427 PRO A C 1
ATOM 967 O O . PRO A 1 105 ? -10.940 -1.510 -1.040 1.00 8.34 427 PRO A O 1
ATOM 971 N N . VAL A 1 106 ? -8.971 -2.495 -0.623 1.00 5.77 428 VAL A N 1
ATOM 972 C CA . VAL A 1 106 ? -9.543 -3.822 -0.453 1.00 6.17 428 VAL A CA 1
ATOM 973 C C . VAL A 1 106 ? -9.750 -3.990 1.062 1.00 6.97 428 VAL A C 1
ATOM 974 O O . VAL A 1 106 ? -8.778 -3.935 1.820 1.00 7.62 428 VAL A O 1
ATOM 978 N N . SER A 1 107 ? -10.988 -4.122 1.514 1.00 8.60 429 SER A N 1
ATOM 979 C CA . SER A 1 107 ? -11.275 -3.989 2.945 1.00 10.05 429 SER A CA 1
ATOM 980 C C . SER A 1 107 ? -11.628 -5.291 3.651 1.00 11.22 429 SER A C 1
ATOM 981 O O . SER A 1 107 ? -12.527 -6.011 3.225 1.00 13.65 429 SER A O 1
ATOM 984 N N . LYS A 1 108 ? -10.934 -5.553 4.756 1.00 12.34 430 LYS A N 1
ATOM 985 C CA . LYS A 1 108 ? -11.121 -6.759 5.561 1.00 14.93 430 LYS A CA 1
ATOM 986 C C . LYS A 1 108 ? -12.451 -6.755 6.296 1.00 18.15 430 LYS A C 1
ATOM 987 O O . LYS A 1 108 ? -13.061 -7.802 6.525 1.00 19.34 430 LYS A O 1
ATOM 994 N N . SER B 2 1 ? 14.894 -7.417 -6.485 1.00 11.82 189 SER B N 1
ATOM 995 C CA . SER B 2 1 ? 13.627 -7.982 -6.044 1.00 10.80 189 SER B CA 1
ATOM 996 C C . SER B 2 1 ? 12.510 -7.522 -6.964 1.00 11.14 189 SER B C 1
ATOM 997 O O . SER B 2 1 ? 12.761 -6.813 -7.938 1.00 13.14 189 SER B O 1
ATOM 1000 N N . ASP B 2 2 ? 11.283 -7.919 -6.639 1.00 11.08 190 ASP B N 1
ATOM 1001 C CA . ASP B 2 2 ? 10.112 -7.513 -7.406 1.00 10.38 190 ASP B CA 1
ATOM 1002 C C . ASP B 2 2 ? 9.572 -6.163 -6.946 1.00 9.38 190 ASP B C 1
ATOM 1003 O O . ASP B 2 2 ? 8.633 -5.640 -7.521 1.00 12.00 190 ASP B O 1
ATOM 1024 N N . MET B 2 4 ? 9.078 -2.167 -6.291 1.00 5.08 192 MET B N 1
ATOM 1025 C CA . MET B 2 4 ? 9.321 -0.908 -6.963 1.00 5.13 192 MET B CA 1
ATOM 1026 C C . MET B 2 4 ? 10.508 -0.179 -6.354 1.00 4.75 192 MET B C 1
ATOM 1027 O O . MET B 2 4 ? 10.649 -0.105 -5.136 1.00 5.74 192 MET B O 1
ATOM 1032 N N . ASN B 2 5 ? 11.320 0.417 -7.214 1.00 4.38 193 ASN B N 1
ATOM 1033 C CA . ASN B 2 5 ? 12.385 1.319 -6.796 1.00 4.61 193 ASN B CA 1
ATOM 1034 C C . ASN B 2 5 ? 11.817 2.719 -6.620 1.00 5.10 193 ASN B C 1
ATOM 1035 O O . ASN B 2 5 ? 11.238 3.286 -7.554 1.00 6.43 193 ASN B O 1
ATOM 1040 N N . MET B 2 6 ? 11.962 3.254 -5.415 1.00 4.95 194 MET B N 1
ATOM 1041 C CA . MET B 2 6 ? 11.341 4.508 -5.016 1.00 5.19 194 MET B CA 1
ATOM 1042 C C . MET B 2 6 ? 12.437 5.535 -4.782 1.00 5.81 194 MET B C 1
ATOM 1043 O O . MET B 2 6 ? 13.310 5.351 -3.938 1.00 7.31 194 MET B O 1
ATOM 1048 N N . THR B 2 7 ? 12.417 6.615 -5.540 1.00 6.81 195 THR B N 1
ATOM 1049 C CA A THR B 2 7 ? 13.518 7.564 -5.416 0.30 8.34 195 THR B CA 1
ATOM 1050 C CA B THR B 2 7 ? 13.432 7.658 -5.471 0.70 8.76 195 THR B CA 1
ATOM 1051 C C . THR B 2 7 ? 13.546 8.224 -4.047 1.00 7.35 195 THR B C 1
ATOM 1052 O O . THR B 2 7 ? 12.531 8.549 -3.461 1.00 7.46 195 THR B O 1
ATOM 1059 N N . PRO B 2 8 ? 14.757 8.370 -3.497 1.00 7.25 196 PRO B N 1
ATOM 1060 C CA . PRO B 2 8 ? 14.924 9.030 -2.198 1.00 6.24 196 PRO B CA 1
ATOM 1061 C C . PRO B 2 8 ? 14.880 10.543 -2.318 1.00 9.77 196 PRO B C 1
ATOM 1062 O O . PRO B 2 8 ? 14.898 11.100 -3.430 1.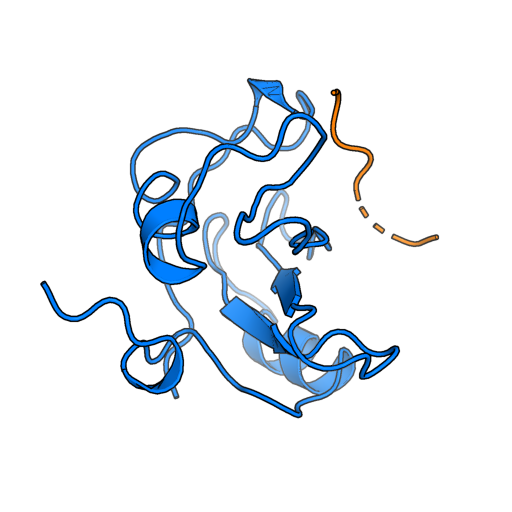00 11.87 196 PRO B O 1
#

Nearest PDB structures (foldseek):
  2iui-assembly1_A  TM=9.888E-01  e=1.414E-19  Homo sapiens
  2iuh-assembly1_A  TM=9.736E-01  e=3.084E-19  Homo sapiens
  8ts8-assembly1_B  TM=9.727E-01  e=5.906E-19  Homo sapiens
  8ts7-assembly1_B  TM=9.739E-01  e=5.534E-19  Homo sapiens
  7rnu-assembly4_G  TM=9.841E-01  e=2.997E-18  Homo sapiens

Solvent-accessible surface area: 6725 Å² total

Secondary structure (DSSP, 8-state):
----GGG-TTB--S--HHHHHHHHTTPPTTEEEEEE-TT--TT-EEEEEEETTEEEEEEEEEETTEEESSSSP-BSSHHHHHHHHHSS-GGGT-GGG-----EE---/-------

Radius of gyration: 12.91 Å; Cα contacts (8 Å, |Δi|>4): 245; chains: 2; bounding box: 26×28×31 Å

Foldseek 3Di:
DPQDPVPFQLEDEDDDPVVVCVLLQPDDFLEKGKYQDPVNPPRKIWIWTQAPNDTDIFIWDDDPQFTDRDPPGDHNGPSRHLVVQCPAFPCVVPVRGRHGNPHGPGD/DPDDDDD

Sequence (114 aa):
SNNMMSLQNAEWYWGDISREEVNEKLRDTADGTFLVRDASTKKMMHHGGDDYTLTLLRKKGGNNKLLIKKIFFHRDDGGKYGFSDPLTFSSSVVELINNHYRNNESLAQYNPPKLDVKLLYPVSKSDMNMTTP

CATH classification: 3.30.505.10

InterPro domains:
  IPR000198 Rho GTPase-activating protein domain [PF00620] (129-274)
  IPR000198 Rho GTPase-activating protein domain [PS50238] (113-301)
  IPR000198 Rho GTPase-activating protein domain [SM00324] (126-298)
  IPR000980 SH2 domain [PF00017] (333-408)
  IPR000980 SH2 domain [PF00017] (624-698)
  IPR000980 SH2 domain [PS50001] (333-428)
  IPR000980 SH2 domain [PS50001] (624-718)
  IPR000980 SH2 domain [SM00252] (331-414)
  IPR000980 SH2 domain [SM00252] (622-704)
  IPR001452 SH3 domain [PS50002] (3-79)
  IPR001452 SH3 domain [SM00326] (6-78)
  IPR008936 Rho GTPase activation protein [G3DSA:1.10.555.10] (104-319)
  IPR008936 Rho GTPase activation protein [SSF48350] (117-295)
  IPR032498 PI3K regulatory subunit p85-related , inter-SH2 domain [PF16454] (431-599)
  IPR035020 PI3K p85 subunit, C-terminal SH2 domain [cd09930] (617-720)
  IPR035022 PI3K p85 subunit, N-terminal SH2 domain [cd09942] (325-435)
  IPR035591 Phosphatidylinositol 3-kinase regulatory subunit alpha, SH3 domain [cd11910] (5-79)
  IPR036028 SH3-like domain superfamily [SSF50044] (4-83)
  IPR036860 SH2 domain superfamily [G3DSA:3.30.505.10] (321-431)
  IPR036860 SH2 domain superfamily [G3DSA:3.30.505.10] (613-724)

GO terms:
  GO:0005515 protein binding (F, IPI)
  GO:0034143 regulation of toll-like receptor 4 signaling pathway (P, IDA)
  GO:0042267 natural killer cell mediated cytotoxicity (P, IDA)
  GO:0035014 phosphatidylinositol 3-kinase regulator activity (F, IDA)
  GO:0032869 cellular response to insulin stimulus (P, IDA)
  GO:0061470 T follicular helper cell differentiation (P, IDA)
  GO:0034976 response to endoplasmic reticulum stress (P, IDA)
  GO:0005737 cytoplasm (C, IDA)
  GO:0042307 positive regulation of protein import into nucleus (P, IDA)
  GO:0050821 protein stabilization (P, IDA)
  GO:0043066 negative regulation of apoptotic process (P, IMP)
  GO:0045944 positive regulation of transcription by RNA polymerase II (P, IMP)
  GO:1900103 positive regulation of endoplasmic reticulum unfolded protein response (P, IMP)
  GO:0033120 positive regulation of RNA splicing (P, IMP)
  GO:0005168 neurotrophin TRKA receptor binding (F, IPI)
  GO:0000209 protein polyubiquitination (P, IDA)
  GO:0005829 cytosol (C, TAS)
  GO:0005886 plasma membrane (C, TAS)
  GO:0043491 phosphatidylinositol 3-kinase/protein kinase B signal transduction (P, IDA)
  GO:0060396 growth hormone receptor signaling pathway (P, IDA)

B-factor: mean 10.18, std 6.95, range [3.52, 40.1]